Protein AF-A0A8I0FDC1-F1 (afdb_monomer_lite)

InterPro domains:
  IPR006089 Acyl-CoA dehydrogenase, conserved site [PS00072] (23-35)
  IPR006091 Acyl-CoA dehydrogenase/oxidase, middle domain [PF02770] (21-116)
  IPR009100 Acyl-CoA dehydrogenase/oxidase, N-terminal and middle domain superfamily [SSF56645] (1-141)
  IPR037069 Acyl-CoA dehydrogenase/oxidase, N-terminal domain superfamily [G3DSA:1.10.540.10] (1-19)
  IPR046373 Acyl-CoA oxidase/dehydrogenase, middle domain superfamily [G3DSA:2.40.110.10] (20-127)

Foldseek 3Di:
DDP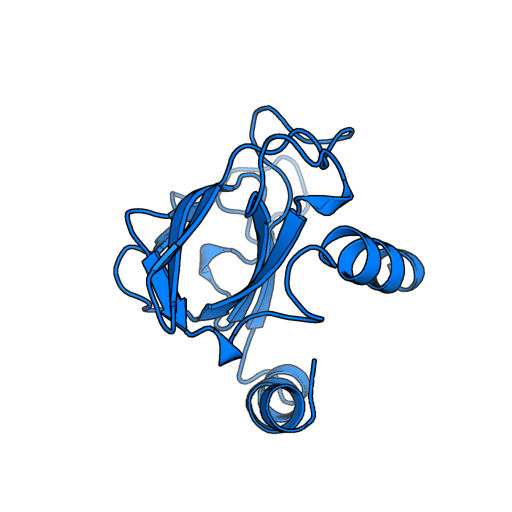VVCVVPVVCCVVVVFDEKEFQADPPCDPNSLQDAFAWEDDPQWTWTFDKTFFIWCQQPGQWYFHKHFHDNVVRLLRIWTFIDGPPQPQKDWDDFDDDPDPVVTTTTMIGGDRGIGGPVRTDPDGSCRNVVVVVVVVVD

Structure (mmCIF, N/CA/C/O backbone):
data_AF-A0A8I0FDC1-F1
#
_entry.id   AF-A0A8I0FDC1-F1
#
loop_
_atom_site.group_PDB
_atom_site.id
_atom_site.type_symbol
_atom_site.label_atom_id
_atom_site.label_alt_id
_atom_site.label_comp_id
_atom_site.label_asym_id
_atom_site.label_entity_id
_atom_site.label_seq_id
_atom_site.pdbx_PDB_ins_code
_atom_site.Cartn_x
_atom_site.Cartn_y
_atom_site.Cartn_z
_atom_site.occupancy
_atom_site.B_iso_or_equiv
_atom_site.auth_seq_id
_atom_site.auth_comp_id
_atom_site.auth_asym_id
_atom_site.auth_atom_id
_atom_site.pdbx_PDB_model_num
ATOM 1 N N . GLY A 1 1 ? 4.816 -4.431 11.391 1.00 88.88 1 GLY A N 1
ATOM 2 C CA . GLY A 1 1 ? 3.605 -5.243 11.617 1.00 88.88 1 GLY A CA 1
ATOM 3 C C . GLY A 1 1 ? 3.674 -5.961 12.945 1.00 88.88 1 GLY A C 1
ATOM 4 O O . GLY A 1 1 ? 4.713 -5.891 13.598 1.00 88.88 1 GLY A O 1
ATOM 5 N N . ASN A 1 2 ? 2.587 -6.624 13.336 1.00 96.00 2 ASN A N 1
ATOM 6 C CA . ASN A 1 2 ? 2.568 -7.558 14.470 1.00 96.00 2 ASN A CA 1
ATOM 7 C C . ASN A 1 2 ? 3.309 -8.869 14.118 1.00 96.00 2 ASN A C 1
ATOM 9 O O . ASN A 1 2 ? 3.749 -9.048 12.980 1.00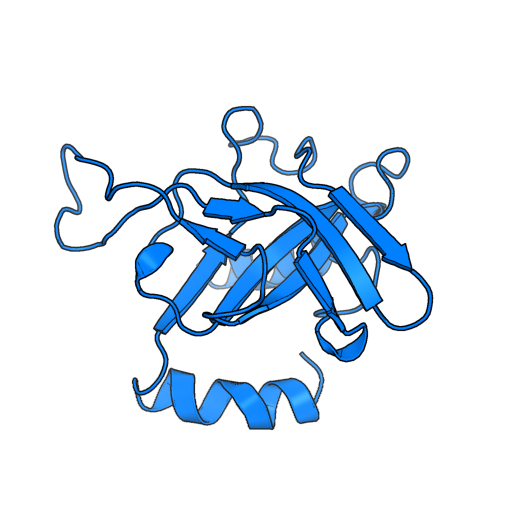 96.00 2 ASN A O 1
ATOM 13 N N . GLU A 1 3 ? 3.462 -9.780 15.080 1.00 97.69 3 GLU A N 1
ATOM 14 C CA . GLU A 1 3 ? 4.202 -11.033 14.864 1.00 97.69 3 GLU A CA 1
ATOM 15 C C . GLU A 1 3 ? 3.565 -11.939 13.801 1.00 97.69 3 GLU A C 1
ATOM 17 O O . GLU A 1 3 ? 4.292 -12.498 12.983 1.00 97.69 3 GLU A O 1
ATOM 22 N N . GLN A 1 4 ? 2.231 -12.024 13.725 1.00 97.81 4 GLN A N 1
ATOM 23 C CA . GLN A 1 4 ? 1.566 -12.837 12.698 1.00 97.81 4 GLN A CA 1
ATOM 24 C C . GLN A 1 4 ? 1.828 -12.292 11.288 1.00 97.81 4 GLN A C 1
ATOM 26 O O . GLN A 1 4 ? 2.199 -13.043 10.389 1.00 97.81 4 GLN A O 1
ATOM 31 N N . GLN A 1 5 ? 1.711 -10.974 11.096 1.00 98.19 5 GLN A N 1
ATOM 32 C CA . GLN A 1 5 ? 2.027 -10.306 9.831 1.00 98.19 5 GLN A CA 1
ATOM 33 C C . GLN A 1 5 ? 3.495 -10.542 9.448 1.00 98.19 5 GLN A C 1
ATOM 35 O O . GLN A 1 5 ? 3.793 -10.878 8.303 1.00 98.19 5 GLN A O 1
ATOM 40 N N . LYS A 1 6 ? 4.425 -10.404 10.403 1.00 98.00 6 LYS A N 1
ATOM 41 C CA . LYS A 1 6 ? 5.853 -10.650 10.156 1.00 98.00 6 LYS A CA 1
ATOM 42 C C . LYS A 1 6 ? 6.102 -12.087 9.698 1.00 98.00 6 LYS A C 1
ATOM 44 O O . LYS A 1 6 ? 6.756 -12.280 8.679 1.00 98.00 6 LYS A O 1
ATOM 49 N N . GLN A 1 7 ? 5.558 -13.071 10.413 1.00 98.25 7 GLN A N 1
ATOM 50 C CA . GLN A 1 7 ? 5.708 -14.490 10.080 1.00 98.25 7 GLN A CA 1
ATOM 51 C C . GLN A 1 7 ? 5.087 -14.838 8.722 1.00 98.25 7 GLN A C 1
ATOM 53 O O . GLN A 1 7 ? 5.655 -15.641 7.987 1.00 98.25 7 GLN A O 1
ATOM 58 N N . LYS A 1 8 ? 3.960 -14.207 8.367 1.00 98.19 8 LYS A N 1
ATOM 59 C CA . LYS A 1 8 ? 3.279 -14.423 7.085 1.00 98.19 8 LYS A CA 1
ATOM 60 C C . LYS A 1 8 ? 4.082 -13.892 5.892 1.00 98.19 8 LYS A C 1
ATOM 62 O O . LYS A 1 8 ? 4.202 -14.594 4.892 1.00 98.19 8 LYS A O 1
ATOM 67 N N . TYR A 1 9 ? 4.613 -12.669 5.979 1.00 98.25 9 TYR A N 1
ATOM 68 C CA . TYR A 1 9 ? 5.168 -11.974 4.807 1.00 98.25 9 TYR A CA 1
ATOM 69 C C . TYR A 1 9 ? 6.702 -11.966 4.742 1.00 98.25 9 TYR A C 1
ATOM 71 O O . TYR A 1 9 ? 7.260 -12.123 3.656 1.00 98.25 9 TYR A O 1
ATOM 79 N N . LEU A 1 10 ? 7.407 -11.789 5.868 1.00 98.06 10 LEU A N 1
ATOM 80 C CA . LEU A 1 10 ? 8.854 -11.534 5.839 1.00 98.06 10 LEU A CA 1
ATOM 81 C C . LEU A 1 10 ? 9.685 -12.691 5.272 1.00 98.06 10 LEU A C 1
ATOM 83 O O . LEU A 1 10 ? 10.547 -12.399 4.449 1.00 98.06 10 LEU A O 1
ATOM 87 N N . PRO A 1 11 ? 9.460 -13.975 5.622 1.00 98.56 11 PRO A N 1
ATOM 88 C CA . PRO A 1 11 ? 10.270 -15.063 5.069 1.00 98.56 11 PRO A CA 1
ATOM 89 C C . PRO A 1 11 ? 10.245 -15.099 3.535 1.00 98.56 11 PRO A C 1
ATOM 91 O O . PRO A 1 11 ? 11.286 -15.243 2.897 1.00 98.56 11 PRO A O 1
ATOM 94 N N . LYS A 1 12 ? 9.065 -14.882 2.943 1.00 98.50 12 LYS A N 1
ATOM 95 C CA . LYS A 1 12 ? 8.868 -14.883 1.489 1.00 98.50 12 LYS A CA 1
ATOM 96 C C . LYS A 1 12 ? 9.489 -13.665 0.817 1.00 98.50 12 LYS A C 1
ATOM 98 O O . LYS A 1 12 ? 10.174 -13.825 -0.189 1.00 98.50 12 LYS A O 1
ATOM 103 N N . LEU A 1 13 ? 9.325 -12.480 1.410 1.00 98.00 13 LEU A N 1
ATOM 104 C CA . LEU A 1 13 ? 9.970 -11.249 0.941 1.00 98.00 13 LEU A CA 1
ATOM 105 C C . LEU A 1 13 ? 11.505 -11.348 1.006 1.00 98.00 13 LEU A C 1
ATOM 107 O O . LEU A 1 13 ? 12.184 -10.918 0.083 1.00 98.00 13 LEU A O 1
ATOM 111 N N . ILE A 1 14 ? 12.056 -11.954 2.064 1.00 98.12 14 ILE A N 1
ATOM 112 C CA . ILE A 1 14 ? 13.506 -12.157 2.234 1.00 98.12 14 ILE A CA 1
ATOM 113 C C . ILE A 1 14 ? 14.048 -13.164 1.213 1.00 98.12 14 ILE A C 1
ATOM 115 O O . ILE A 1 14 ? 15.120 -12.955 0.654 1.00 98.12 14 ILE A O 1
ATOM 119 N N . SER A 1 15 ? 13.318 -14.254 0.966 1.00 98.31 15 SER A N 1
ATOM 120 C CA . SER A 1 15 ? 13.727 -15.279 -0.005 1.00 98.31 15 SER A CA 1
ATOM 121 C C . SER A 1 15 ? 13.633 -14.826 -1.469 1.00 98.31 15 SER A C 1
ATOM 123 O O . SER A 1 15 ? 14.207 -15.476 -2.339 1.00 98.31 15 SER A O 1
ATOM 125 N N . GLY A 1 16 ? 12.896 -13.744 -1.744 1.00 97.44 16 GLY A N 1
ATOM 126 C CA . GLY A 1 16 ? 12.560 -13.302 -3.097 1.00 97.44 16 GLY A CA 1
ATOM 127 C C . GLY A 1 16 ? 11.400 -14.066 -3.746 1.00 97.44 16 GLY A C 1
ATOM 128 O O . GLY A 1 16 ? 11.086 -13.790 -4.899 1.00 97.44 16 GLY A O 1
ATOM 129 N N . GLU A 1 17 ? 10.746 -14.996 -3.033 1.00 98.12 17 GLU A N 1
ATOM 130 C CA . GLU A 1 17 ? 9.492 -15.622 -3.487 1.00 98.12 17 GLU A CA 1
ATOM 131 C C . GLU A 1 17 ? 8.402 -14.566 -3.696 1.00 98.12 17 GLU A C 1
ATOM 133 O O . GLU A 1 17 ? 7.644 -14.662 -4.656 1.00 98.12 17 GLU A O 1
ATOM 138 N N . TYR A 1 18 ? 8.328 -13.572 -2.801 1.00 98.38 18 TYR A N 1
ATOM 139 C CA . TYR A 1 18 ? 7.398 -12.449 -2.914 1.00 98.38 18 TYR A CA 1
ATOM 140 C C . TYR A 1 18 ? 8.119 -11.165 -3.300 1.00 98.38 18 TYR A C 1
ATOM 142 O O . TYR A 1 18 ? 9.164 -10.829 -2.738 1.00 98.38 18 TYR A O 1
ATOM 150 N N . VAL A 1 19 ? 7.482 -10.391 -4.173 1.00 98.06 19 VAL A N 1
ATOM 151 C CA . VAL A 1 19 ? 7.851 -9.005 -4.457 1.00 98.06 19 VAL A CA 1
ATOM 152 C C . VAL A 1 19 ? 6.960 -8.063 -3.647 1.00 98.06 19 VAL A C 1
ATOM 154 O O . VAL A 1 19 ? 5.738 -8.208 -3.608 1.00 98.06 19 VAL A O 1
ATOM 157 N N . GLY A 1 20 ? 7.579 -7.081 -2.990 1.00 97.69 20 GLY A N 1
ATOM 158 C CA . GLY A 1 20 ? 6.883 -6.023 -2.261 1.00 97.69 20 GLY A CA 1
ATOM 159 C C . GLY A 1 20 ? 6.713 -4.744 -3.085 1.00 97.69 20 GLY A C 1
ATOM 160 O O . GLY A 1 20 ? 7.527 -4.445 -3.965 1.00 97.69 20 GLY A O 1
ATOM 161 N N . ALA A 1 21 ? 5.693 -3.951 -2.753 1.00 97.81 21 ALA A N 1
ATOM 162 C CA . ALA A 1 21 ? 5.556 -2.573 -3.228 1.00 97.81 21 ALA A CA 1
ATOM 163 C C . ALA A 1 21 ? 5.018 -1.624 -2.146 1.00 97.81 21 ALA A C 1
ATOM 165 O O . ALA A 1 21 ? 4.360 -2.031 -1.185 1.00 97.81 21 ALA A O 1
ATOM 166 N N . LEU A 1 22 ? 5.277 -0.331 -2.340 1.00 97.12 22 LEU A N 1
ATOM 167 C CA . LEU A 1 22 ? 4.800 0.761 -1.495 1.00 97.12 22 LEU A CA 1
ATOM 168 C C . LEU A 1 22 ? 3.853 1.650 -2.304 1.00 97.12 22 LEU A C 1
ATOM 170 O O . LEU A 1 22 ? 4.239 2.193 -3.336 1.00 97.12 22 LEU A O 1
ATOM 174 N N . ALA A 1 23 ? 2.618 1.818 -1.836 1.00 97.44 23 ALA A N 1
ATOM 175 C CA . ALA A 1 23 ? 1.569 2.521 -2.562 1.00 97.44 23 ALA A CA 1
ATOM 176 C C . ALA A 1 23 ? 0.998 3.695 -1.760 1.00 97.44 23 ALA A C 1
ATOM 178 O O . ALA A 1 23 ? 0.081 3.559 -0.943 1.00 97.44 23 ALA A O 1
ATOM 179 N N . MET A 1 24 ? 1.545 4.878 -2.028 1.00 94.19 24 MET A N 1
ATOM 180 C CA . MET A 1 24 ? 1.233 6.101 -1.290 1.00 94.19 24 MET A CA 1
ATOM 181 C C . MET A 1 24 ? 0.681 7.196 -2.199 1.00 94.19 24 MET A C 1
ATOM 183 O O . MET A 1 24 ? -0.416 7.698 -1.942 1.00 94.19 24 MET A O 1
ATOM 187 N N . SER A 1 25 ? 1.417 7.515 -3.264 1.00 95.75 25 SER A N 1
ATOM 188 C CA . SER A 1 25 ? 1.140 8.642 -4.148 1.00 95.75 25 SER A CA 1
ATOM 189 C C . SER A 1 25 ? -0.121 8.455 -4.988 1.00 95.75 25 SER A C 1
ATOM 191 O O . SER A 1 25 ? -0.488 7.352 -5.400 1.00 95.75 25 SER A O 1
ATOM 193 N N . GLU A 1 26 ? -0.773 9.574 -5.270 1.00 97.31 26 GLU A N 1
ATOM 194 C CA . GLU A 1 26 ? -1.957 9.686 -6.118 1.00 97.31 26 GLU A CA 1
ATOM 195 C C . GLU A 1 26 ? -1.746 10.809 -7.138 1.00 97.31 26 GLU A C 1
ATOM 197 O O . GLU A 1 26 ? -0.883 11.664 -6.924 1.00 97.31 26 GLU A O 1
ATOM 202 N N . PRO A 1 27 ? -2.533 10.877 -8.228 1.00 93.31 27 PRO A N 1
ATOM 203 C CA . PRO A 1 27 ? -2.404 11.962 -9.203 1.00 93.31 27 PRO A CA 1
ATOM 204 C C . PRO A 1 27 ? -2.486 13.365 -8.577 1.00 93.31 27 PRO A C 1
ATOM 206 O O . PRO A 1 27 ? -1.833 14.290 -9.047 1.00 93.31 27 PRO A O 1
ATOM 209 N N . ASN A 1 28 ? -3.258 13.512 -7.496 1.00 90.31 28 ASN A N 1
ATOM 210 C CA . ASN A 1 28 ? -3.443 14.758 -6.752 1.00 90.31 28 ASN A CA 1
ATOM 211 C C . ASN A 1 28 ? -2.627 14.847 -5.446 1.00 90.31 28 ASN A C 1
ATOM 213 O O . ASN A 1 28 ? -2.790 15.826 -4.724 1.00 90.31 28 ASN A O 1
ATOM 217 N N . ALA A 1 29 ? -1.817 13.838 -5.105 1.00 92.25 29 ALA A N 1
ATOM 218 C CA . ALA A 1 29 ? -1.082 13.779 -3.838 1.00 92.25 29 ALA A CA 1
ATOM 219 C C . ALA A 1 29 ? 0.306 13.148 -4.047 1.00 92.25 29 ALA A C 1
ATOM 221 O O . ALA A 1 29 ? 0.451 11.926 -4.068 1.00 92.25 29 ALA A O 1
ATOM 222 N N . GLY A 1 30 ? 1.312 14.011 -4.234 1.00 88.94 30 GLY A N 1
ATOM 223 C CA . GLY A 1 30 ? 2.726 13.649 -4.400 1.00 88.94 30 GLY A CA 1
ATOM 224 C C . GLY A 1 30 ? 3.578 14.157 -3.239 1.00 88.94 30 GLY A C 1
ATOM 225 O O . GLY A 1 30 ? 3.884 13.402 -2.332 1.00 88.94 30 GLY A O 1
ATOM 226 N N . SER A 1 31 ? 3.939 15.445 -3.230 1.00 88.69 31 SER A N 1
ATOM 227 C CA . SER A 1 31 ? 4.678 16.049 -2.104 1.00 88.69 31 SER A CA 1
ATOM 228 C C . SER A 1 31 ? 3.825 16.177 -0.837 1.00 88.69 31 SER A C 1
ATOM 230 O O . SER A 1 31 ? 4.328 16.009 0.268 1.00 88.69 31 SER A O 1
ATOM 232 N N . ASP A 1 32 ? 2.525 16.438 -0.997 1.00 90.50 32 ASP A N 1
ATOM 233 C CA . ASP A 1 32 ? 1.544 16.399 0.088 1.00 90.50 32 ASP A CA 1
ATOM 234 C C . ASP A 1 32 ? 0.775 15.075 0.048 1.00 90.50 32 ASP A C 1
ATOM 236 O O . ASP A 1 32 ? -0.370 14.994 -0.392 1.00 90.50 32 ASP A O 1
ATOM 240 N N . VAL A 1 33 ? 1.423 14.000 0.490 1.00 87.19 33 VAL A N 1
ATOM 241 C CA . VAL A 1 33 ? 0.797 12.669 0.542 1.00 87.19 33 VAL A CA 1
ATOM 242 C C . VAL A 1 33 ? -0.380 12.612 1.515 1.00 87.19 33 VAL A C 1
ATOM 244 O O . VAL A 1 33 ? -1.268 11.777 1.371 1.00 87.19 33 VAL A O 1
ATOM 247 N N . VAL A 1 34 ? -0.448 13.517 2.494 1.00 90.31 34 VAL A N 1
ATOM 248 C CA . VAL A 1 34 ? -1.512 13.518 3.504 1.00 90.31 34 VAL A CA 1
ATOM 249 C C . VAL A 1 34 ? -2.861 13.929 2.906 1.00 90.31 34 VAL A C 1
ATOM 251 O O . VAL A 1 34 ? -3.892 13.529 3.452 1.00 90.31 34 VAL A O 1
ATOM 254 N N . SER A 1 35 ? -2.903 14.651 1.783 1.00 92.38 35 SER A N 1
ATOM 255 C CA . SER A 1 35 ? -4.156 15.022 1.102 1.00 92.38 35 SER A CA 1
ATOM 256 C C . SER A 1 35 ? -4.726 13.950 0.162 1.00 92.38 35 SER A C 1
ATOM 258 O O . SER A 1 35 ? -5.739 14.198 -0.506 1.00 92.38 35 SER A O 1
ATOM 260 N N . MET A 1 36 ? -4.139 12.745 0.163 1.00 95.69 36 MET A N 1
ATOM 261 C CA . MET A 1 36 ? -4.636 11.572 -0.562 1.00 95.69 36 MET A CA 1
ATOM 262 C C . MET A 1 36 ? -6.133 11.293 -0.318 1.00 95.69 36 MET A C 1
ATOM 264 O O . MET A 1 36 ? -6.687 11.609 0.743 1.00 95.69 36 MET A O 1
ATOM 268 N N . LYS A 1 37 ? -6.785 10.690 -1.313 1.00 96.62 37 LYS A N 1
ATOM 269 C CA . LYS A 1 37 ? -8.234 10.490 -1.414 1.00 96.62 37 LYS A CA 1
ATOM 270 C C . LYS A 1 37 ? -8.663 9.029 -1.431 1.00 96.62 37 LYS A C 1
ATOM 272 O O . LYS A 1 37 ? -9.851 8.800 -1.203 1.00 96.62 37 LYS A O 1
ATOM 277 N N . LEU A 1 38 ? -7.765 8.061 -1.666 1.00 98.19 38 LEU A N 1
ATOM 278 C CA . LEU A 1 38 ? -8.098 6.640 -1.513 1.00 98.19 38 LEU A CA 1
ATOM 279 C C . LEU A 1 38 ? -8.738 6.437 -0.136 1.00 98.19 38 LEU A C 1
ATOM 281 O O . LEU A 1 38 ? -8.107 6.717 0.883 1.00 98.19 38 LEU A O 1
ATOM 285 N N . ARG A 1 39 ? -9.993 5.986 -0.106 1.00 98.06 39 ARG A N 1
ATOM 286 C CA . ARG A 1 39 ? -10.772 5.831 1.130 1.00 98.06 39 ARG A CA 1
ATOM 287 C C . ARG A 1 39 ? -10.797 4.378 1.569 1.00 98.06 39 ARG A C 1
ATOM 289 O O . ARG A 1 39 ? -10.794 3.489 0.723 1.00 98.06 39 ARG A O 1
ATOM 296 N N . ALA A 1 40 ? -10.864 4.167 2.875 1.00 98.62 40 ALA A N 1
ATOM 297 C CA . ALA A 1 40 ? -11.053 2.876 3.516 1.00 98.62 40 ALA A CA 1
ATOM 298 C C . ALA A 1 40 ? -12.183 3.005 4.543 1.00 98.62 40 ALA A C 1
ATOM 300 O O . ALA A 1 40 ? -12.007 3.610 5.598 1.00 98.62 40 ALA A O 1
ATOM 301 N N . GLU A 1 41 ? -13.352 2.458 4.229 1.00 98.44 41 GLU A N 1
ATOM 302 C CA . GLU A 1 41 ? -14.526 2.516 5.106 1.00 98.44 41 GLU A CA 1
ATOM 303 C C . GLU A 1 41 ? -14.597 1.248 5.958 1.00 98.44 41 GLU A C 1
ATOM 305 O O . GLU A 1 41 ? -14.607 0.146 5.414 1.00 98.44 41 GLU A O 1
ATOM 310 N N . GLN A 1 42 ? -14.648 1.381 7.285 1.00 97.94 42 GLN A N 1
ATOM 311 C CA . GLN A 1 42 ? -14.778 0.222 8.170 1.00 97.94 42 GLN A CA 1
ATOM 312 C C . GLN A 1 42 ? -16.189 -0.376 8.074 1.00 97.94 42 GLN A C 1
ATOM 314 O O . GLN A 1 42 ? -17.183 0.327 8.265 1.00 97.94 42 GLN A O 1
ATOM 319 N N . LYS A 1 43 ? -16.277 -1.685 7.827 1.00 97.81 43 LYS A N 1
ATOM 320 C CA . LYS A 1 43 ? -17.521 -2.459 7.791 1.00 97.81 43 LYS A CA 1
ATOM 321 C C . LYS A 1 43 ? -17.370 -3.707 8.657 1.00 97.81 43 LYS A C 1
ATOM 323 O O . LYS A 1 43 ? -16.974 -4.765 8.189 1.00 97.81 43 LYS A O 1
ATOM 328 N N . GLY A 1 44 ? -17.679 -3.576 9.945 1.00 96.31 44 GLY A N 1
ATOM 329 C CA . GLY A 1 44 ? -17.532 -4.678 10.896 1.00 96.31 44 GLY A CA 1
ATOM 330 C C . GLY A 1 44 ? -16.066 -5.076 11.087 1.00 96.31 44 GLY A C 1
ATOM 331 O O . GLY A 1 44 ? -15.290 -4.319 11.675 1.00 96.31 44 GLY A O 1
ATOM 332 N N . ASP A 1 45 ? -15.709 -6.263 10.602 1.00 96.75 45 ASP A N 1
ATOM 333 C CA . ASP A 1 45 ? -14.400 -6.911 10.749 1.00 96.75 45 ASP A CA 1
ATOM 334 C C . ASP A 1 45 ? -13.421 -6.644 9.590 1.00 96.75 45 ASP A C 1
ATOM 336 O O . ASP A 1 45 ? -12.281 -7.115 9.618 1.00 96.75 45 ASP A O 1
ATOM 340 N N . HIS A 1 46 ? -13.827 -5.863 8.590 1.00 98.44 46 HIS A N 1
ATOM 341 C CA . HIS A 1 46 ? -12.998 -5.500 7.444 1.00 98.44 46 HIS A CA 1
ATOM 342 C C . HIS A 1 46 ? -13.147 -4.017 7.079 1.00 98.44 46 HIS A C 1
ATOM 344 O O . HIS A 1 46 ? -13.967 -3.275 7.627 1.00 98.44 46 HIS A O 1
ATOM 350 N N . PHE A 1 47 ? -12.319 -3.576 6.139 1.00 98.75 47 PHE A N 1
ATOM 351 C CA . PHE A 1 47 ? -12.379 -2.270 5.500 1.00 98.75 47 PHE A CA 1
ATOM 352 C C . PHE A 1 47 ? -12.694 -2.441 4.022 1.00 98.75 47 PHE A C 1
ATOM 354 O O . PHE A 1 47 ? -12.214 -3.379 3.395 1.00 98.75 47 PHE A O 1
ATOM 361 N N . VAL A 1 48 ? -13.459 -1.517 3.452 1.00 98.75 48 VAL A N 1
ATOM 362 C CA . VAL A 1 48 ? -13.712 -1.466 2.012 1.00 98.75 48 VAL A CA 1
ATOM 363 C C . VAL A 1 48 ? -12.934 -0.304 1.414 1.00 98.75 48 VAL A C 1
ATOM 365 O O . VAL A 1 48 ? -13.219 0.861 1.711 1.00 98.75 48 VAL A O 1
ATOM 368 N N . LEU A 1 49 ? -11.944 -0.623 0.582 1.00 98.81 49 LEU A N 1
ATOM 369 C CA . LEU A 1 49 ? -11.079 0.355 -0.067 1.00 98.81 49 LEU A CA 1
ATOM 370 C C . LEU A 1 49 ? -11.605 0.725 -1.455 1.00 98.81 49 LEU A C 1
ATOM 372 O O . LEU A 1 49 ? -11.967 -0.144 -2.247 1.00 98.81 49 LEU A O 1
ATOM 376 N N . ASN A 1 50 ? -11.618 2.026 -1.751 1.00 98.75 50 ASN A N 1
ATOM 377 C CA . ASN A 1 50 ? -12.088 2.565 -3.027 1.00 98.75 50 ASN A CA 1
ATOM 378 C C . ASN A 1 50 ? -11.258 3.766 -3.490 1.00 98.75 50 ASN A C 1
ATOM 380 O O . ASN A 1 50 ? -11.112 4.743 -2.748 1.00 98.75 50 ASN A O 1
ATOM 384 N N . GLY A 1 51 ? -10.774 3.722 -4.733 1.00 98.25 51 GLY A N 1
ATOM 385 C CA . GLY A 1 51 ? -9.997 4.791 -5.367 1.00 98.25 51 GLY A CA 1
ATOM 386 C C . GLY A 1 51 ? -8.813 4.255 -6.171 1.00 98.25 51 GLY A C 1
ATOM 387 O O . GLY A 1 51 ? -8.871 3.167 -6.738 1.00 98.25 51 GLY A O 1
ATOM 388 N N . SER A 1 52 ? -7.727 5.022 -6.238 1.00 98.19 52 SER A N 1
ATOM 389 C CA . SER A 1 52 ? -6.558 4.666 -7.046 1.00 98.19 52 SER A CA 1
ATOM 390 C C . SER A 1 52 ? -5.259 5.179 -6.446 1.00 98.19 52 SER A C 1
ATOM 392 O O . SER A 1 52 ? -5.259 6.204 -5.767 1.00 98.19 52 SER A O 1
ATOM 394 N N . LYS A 1 53 ? -4.150 4.519 -6.778 1.00 98.44 53 LYS A N 1
ATOM 395 C CA . LYS A 1 53 ? -2.783 5.003 -6.553 1.00 98.44 53 LYS A CA 1
ATOM 396 C C . LYS A 1 53 ? -2.059 5.162 -7.885 1.00 98.44 53 LYS A C 1
ATOM 398 O O . LYS A 1 53 ? -2.452 4.571 -8.890 1.00 98.44 53 LYS A O 1
ATOM 403 N N . MET A 1 54 ? -1.006 5.968 -7.898 1.00 97.69 54 MET A N 1
ATOM 404 C CA . MET A 1 54 ? -0.261 6.298 -9.109 1.00 97.69 54 MET A CA 1
ATOM 405 C C . MET A 1 54 ? 1.244 6.274 -8.841 1.00 97.69 54 MET A C 1
ATOM 407 O O . MET A 1 54 ? 1.680 6.635 -7.752 1.00 97.69 54 MET A O 1
ATOM 411 N N . TRP A 1 55 ? 2.019 5.895 -9.862 1.00 97.06 55 TRP A N 1
ATOM 412 C CA . TRP A 1 55 ? 3.486 5.811 -9.826 1.00 97.06 55 TRP A CA 1
ATOM 413 C C . TRP A 1 55 ? 4.028 4.697 -8.921 1.00 97.06 55 TRP A C 1
ATOM 415 O O . TRP A 1 55 ? 5.065 4.862 -8.285 1.00 97.06 55 TRP A O 1
ATOM 425 N N . ILE A 1 56 ? 3.343 3.551 -8.856 1.00 98.19 56 ILE A N 1
ATOM 426 C CA . ILE A 1 56 ? 3.727 2.484 -7.930 1.00 98.19 56 ILE A CA 1
ATOM 427 C C . ILE A 1 56 ? 4.765 1.568 -8.566 1.00 98.19 56 ILE A C 1
ATOM 429 O O . ILE A 1 56 ? 4.457 0.780 -9.467 1.00 98.19 56 ILE A O 1
ATOM 433 N N . THR A 1 57 ? 5.998 1.678 -8.078 1.00 98.06 57 THR A N 1
ATOM 434 C CA . THR A 1 57 ? 7.087 0.747 -8.384 1.00 98.06 57 THR A CA 1
ATOM 435 C C . T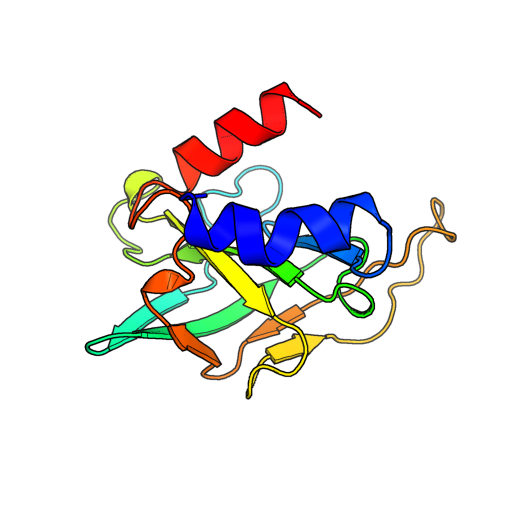HR A 1 57 ? 6.700 -0.672 -7.974 1.00 98.06 57 THR A C 1
ATOM 437 O O . THR A 1 57 ? 6.170 -0.877 -6.885 1.00 98.06 57 THR A O 1
ATOM 440 N N . ASN A 1 58 ? 6.936 -1.636 -8.865 1.00 97.50 58 ASN A N 1
ATOM 441 C CA . ASN A 1 58 ? 6.521 -3.039 -8.766 1.00 97.50 58 ASN A CA 1
ATOM 442 C C . ASN A 1 58 ? 5.001 -3.255 -8.665 1.00 97.50 58 ASN A C 1
ATOM 444 O O . ASN A 1 58 ? 4.573 -4.368 -8.394 1.00 97.50 58 ASN A O 1
ATOM 448 N N . GLY A 1 59 ? 4.158 -2.239 -8.883 1.00 95.88 59 GLY A N 1
ATOM 449 C CA . GLY A 1 59 ? 2.726 -2.322 -8.565 1.00 95.88 59 GLY A CA 1
ATOM 450 C C . GLY A 1 59 ? 1.962 -3.486 -9.218 1.00 95.88 59 GLY A C 1
ATOM 451 O O . GLY A 1 59 ? 1.074 -4.046 -8.584 1.00 95.88 59 GLY A O 1
ATOM 452 N N . GLY A 1 60 ? 2.303 -3.863 -10.454 1.00 94.25 60 GLY A N 1
ATOM 453 C CA . GLY A 1 60 ? 1.708 -5.011 -11.153 1.00 94.25 60 GLY A CA 1
ATOM 454 C C . GLY A 1 60 ? 2.400 -6.350 -10.876 1.00 94.25 60 GLY A C 1
ATOM 455 O O . GLY A 1 60 ? 1.824 -7.409 -11.118 1.00 94.25 60 GLY A O 1
ATOM 456 N N . ASP A 1 61 ? 3.618 -6.310 -10.337 1.00 96.56 61 ASP A N 1
ATOM 457 C CA . ASP A 1 61 ? 4.433 -7.496 -10.069 1.00 96.56 61 ASP A CA 1
ATOM 458 C C . ASP A 1 61 ? 4.311 -7.958 -8.611 1.00 96.56 61 ASP A C 1
ATOM 460 O O . ASP A 1 61 ? 4.423 -9.150 -8.343 1.00 96.56 61 ASP A O 1
ATOM 464 N N . ALA A 1 62 ? 4.042 -7.029 -7.690 1.00 97.94 62 ALA A N 1
ATOM 465 C CA . ALA A 1 62 ? 4.040 -7.251 -6.253 1.00 97.94 62 ALA A CA 1
ATOM 466 C C . ALA A 1 62 ? 2.976 -8.256 -5.795 1.00 97.94 62 ALA A C 1
ATOM 468 O O . ALA A 1 62 ? 1.810 -8.194 -6.191 1.00 97.94 62 ALA A O 1
ATOM 469 N N . ASP A 1 63 ? 3.385 -9.136 -4.887 1.00 98.56 63 ASP A N 1
ATOM 470 C CA . ASP A 1 63 ? 2.526 -10.111 -4.217 1.00 98.56 63 ASP A CA 1
ATOM 471 C C . ASP A 1 63 ? 1.865 -9.510 -2.974 1.00 98.56 63 ASP A C 1
ATOM 473 O O . ASP A 1 63 ? 0.739 -9.869 -2.624 1.00 98.56 63 ASP A O 1
ATOM 477 N N . VAL A 1 64 ? 2.546 -8.559 -2.325 1.00 98.44 64 VAL A N 1
ATOM 478 C CA . VAL A 1 64 ? 2.031 -7.810 -1.175 1.00 98.44 64 VAL A CA 1
ATOM 479 C C . VAL A 1 64 ? 2.454 -6.342 -1.237 1.00 98.44 64 VAL A C 1
ATOM 481 O O . VAL A 1 64 ? 3.598 -6.009 -1.547 1.00 98.44 64 VAL A O 1
ATOM 484 N N . LEU A 1 65 ? 1.522 -5.446 -0.923 1.00 98.50 65 LEU A N 1
ATOM 485 C CA . LEU A 1 65 ? 1.713 -4.003 -0.978 1.00 98.50 65 LEU A CA 1
ATOM 486 C C . LEU A 1 65 ? 1.373 -3.355 0.362 1.00 98.50 65 LEU A C 1
ATOM 488 O O . LEU A 1 65 ? 0.356 -3.681 0.974 1.00 98.50 65 LEU A O 1
ATOM 492 N N . VAL A 1 66 ? 2.177 -2.376 0.776 1.00 98.31 66 VAL A N 1
ATOM 493 C CA . VAL A 1 66 ? 1.780 -1.426 1.823 1.00 98.31 66 VAL A CA 1
ATOM 494 C C . VAL A 1 66 ? 1.015 -0.285 1.159 1.00 98.31 66 VAL A C 1
ATOM 496 O O . VAL A 1 66 ? 1.597 0.515 0.430 1.00 98.31 66 VAL A O 1
ATOM 499 N N . VAL A 1 67 ? -0.292 -0.206 1.403 1.00 98.50 67 VAL A N 1
ATOM 500 C CA . VAL A 1 67 ? -1.190 0.798 0.817 1.00 98.50 67 VAL A CA 1
ATOM 501 C C . VAL A 1 67 ? -1.663 1.769 1.892 1.00 98.50 67 VAL A C 1
ATOM 503 O O . VAL A 1 67 ? -2.172 1.356 2.932 1.00 98.50 67 VAL A O 1
ATOM 506 N N . TYR A 1 68 ? -1.547 3.070 1.629 1.00 98.25 68 TYR A N 1
ATOM 507 C CA . TYR A 1 68 ? -2.068 4.111 2.520 1.00 98.25 68 TYR A CA 1
ATOM 508 C C . TYR A 1 68 ? -3.426 4.611 2.042 1.00 98.25 68 TYR A C 1
ATOM 510 O O . TYR A 1 68 ? -3.572 4.999 0.882 1.00 98.25 68 TYR A O 1
ATOM 518 N N . ALA A 1 69 ? -4.403 4.653 2.944 1.00 98.31 69 ALA A N 1
ATOM 519 C CA . ALA A 1 69 ? -5.748 5.147 2.661 1.00 98.31 69 ALA A CA 1
ATOM 520 C C . ALA A 1 69 ? -6.299 5.987 3.823 1.00 98.31 69 ALA A C 1
ATOM 522 O O . ALA A 1 69 ? -5.839 5.896 4.967 1.00 98.31 69 ALA A O 1
ATOM 523 N N . LYS A 1 70 ? -7.309 6.808 3.531 1.00 98.12 70 LYS A N 1
ATOM 524 C CA . LYS A 1 70 ? -8.073 7.584 4.508 1.00 98.12 70 LYS A CA 1
ATOM 525 C C . LYS A 1 70 ? -9.153 6.728 5.152 1.00 98.12 70 LYS A C 1
ATOM 527 O O . LYS A 1 70 ? -10.122 6.365 4.492 1.00 98.12 70 LYS A O 1
ATOM 532 N N . THR A 1 71 ? -9.006 6.473 6.446 1.00 98.06 71 THR A N 1
ATOM 533 C CA . THR A 1 71 ? -10.072 5.922 7.298 1.00 98.06 71 THR A CA 1
ATOM 534 C C . THR A 1 71 ? -10.905 7.021 7.953 1.00 98.06 71 THR A C 1
ATOM 536 O O . THR A 1 71 ? -12.063 6.794 8.277 1.00 98.06 71 THR A O 1
ATOM 539 N N . ASP A 1 72 ? -10.338 8.221 8.111 1.00 96.94 72 ASP A N 1
ATOM 540 C CA . ASP A 1 72 ? -11.060 9.425 8.530 1.00 96.94 72 ASP A CA 1
ATOM 541 C C . ASP A 1 72 ? -10.594 10.628 7.683 1.00 96.94 72 ASP A C 1
ATOM 543 O O . ASP A 1 72 ? -9.513 11.176 7.904 1.00 96.94 72 ASP A O 1
ATOM 547 N N . PRO A 1 73 ? -11.375 11.062 6.681 1.00 92.19 73 PRO A N 1
ATOM 548 C CA . PRO A 1 73 ? -11.003 12.200 5.842 1.00 92.19 73 PRO A CA 1
ATOM 549 C C . PRO A 1 73 ? -10.886 13.536 6.593 1.00 92.19 73 PRO A C 1
ATOM 551 O O . PRO A 1 73 ? -10.184 14.427 6.115 1.00 92.19 73 PRO A O 1
ATOM 554 N N . GLN A 1 74 ? -11.549 13.689 7.745 1.00 94.00 74 GLN A N 1
ATOM 555 C CA . GLN A 1 74 ? -11.591 14.936 8.518 1.00 94.00 74 GLN A CA 1
ATOM 556 C C . GLN A 1 74 ? -10.447 15.036 9.536 1.00 94.00 74 GLN A C 1
ATOM 558 O O . GLN A 1 74 ? -10.043 16.135 9.909 1.00 94.00 74 GLN A O 1
ATOM 563 N N . ALA A 1 75 ? -9.852 13.911 9.938 1.00 94.25 75 ALA A N 1
ATOM 564 C CA . ALA A 1 75 ? -8.754 13.880 10.910 1.00 94.25 75 ALA A CA 1
ATOM 565 C C . ALA A 1 75 ? -7.364 14.239 10.335 1.00 94.25 75 ALA A C 1
ATOM 567 O O . ALA A 1 75 ? -6.339 14.040 11.002 1.00 94.25 75 ALA A O 1
ATOM 568 N N . GLY A 1 76 ? -7.287 14.747 9.099 1.00 92.50 76 GLY A N 1
ATOM 569 C CA . GLY A 1 76 ? -6.029 15.145 8.461 1.00 92.50 76 GLY A CA 1
ATOM 570 C C . GLY A 1 76 ? -4.993 14.013 8.472 1.00 92.50 76 GLY A C 1
ATOM 571 O O . GLY A 1 76 ? -5.263 12.905 8.003 1.00 92.50 76 GLY A O 1
ATOM 572 N N . ALA A 1 77 ? -3.810 14.275 9.031 1.00 91.38 77 ALA A N 1
ATOM 573 C CA . ALA A 1 77 ? -2.722 13.301 9.180 1.00 91.38 77 ALA A CA 1
ATOM 574 C C . ALA A 1 77 ? -3.080 12.081 10.051 1.00 91.38 77 ALA A C 1
ATOM 576 O O . ALA A 1 77 ? -2.588 10.982 9.799 1.00 91.38 77 ALA A O 1
ATOM 577 N N . LYS A 1 78 ? -3.944 12.251 11.059 1.00 94.44 78 LYS A N 1
ATOM 578 C CA . LYS A 1 78 ? -4.377 11.168 11.964 1.00 94.44 78 LYS A CA 1
ATOM 579 C C . LYS A 1 78 ? -5.460 10.281 11.350 1.00 94.44 78 LYS A C 1
ATOM 581 O O . LYS A 1 78 ? -5.781 9.233 11.892 1.00 94.44 78 LYS A O 1
ATOM 586 N N . GLY A 1 79 ? -6.013 10.697 10.216 1.00 96.31 79 GLY A N 1
ATOM 587 C CA . GLY A 1 79 ? -7.027 9.956 9.479 1.00 96.31 79 GLY A CA 1
ATOM 588 C C . GLY A 1 79 ? -6.482 8.972 8.451 1.00 96.31 79 GLY A C 1
ATOM 589 O O . GLY A 1 79 ? -7.251 8.420 7.667 1.00 96.31 79 GLY A O 1
ATOM 590 N N . MET A 1 80 ? -5.160 8.793 8.404 1.00 97.56 80 MET A N 1
ATOM 591 C CA . MET A 1 80 ? -4.485 7.905 7.465 1.00 97.56 80 MET A CA 1
ATOM 592 C C . MET A 1 80 ? -4.139 6.576 8.132 1.00 97.56 80 MET A C 1
ATOM 594 O O . MET A 1 80 ? -3.595 6.554 9.235 1.00 97.56 80 MET A O 1
ATOM 598 N N . THR A 1 81 ? -4.390 5.477 7.432 1.00 98.44 81 THR A N 1
ATOM 599 C CA . THR A 1 81 ? -4.095 4.114 7.885 1.00 98.44 81 THR A CA 1
ATOM 600 C C . THR A 1 81 ? -3.304 3.382 6.806 1.00 98.44 81 THR A C 1
ATOM 602 O O . THR A 1 81 ? -3.540 3.593 5.616 1.00 98.44 81 THR A O 1
ATOM 605 N N . ALA A 1 82 ? -2.344 2.558 7.227 1.00 98.44 82 ALA A N 1
ATOM 606 C CA . ALA A 1 82 ? -1.598 1.672 6.342 1.00 98.44 82 ALA A CA 1
ATOM 607 C C . ALA A 1 82 ? -2.240 0.278 6.340 1.00 98.44 82 ALA A C 1
ATOM 609 O O . ALA A 1 82 ? -2.608 -0.243 7.394 1.00 98.44 82 ALA A O 1
ATOM 610 N N . PHE A 1 83 ? -2.343 -0.328 5.164 1.00 98.75 83 PHE A N 1
ATOM 611 C CA . PHE A 1 83 ? -2.943 -1.638 4.938 1.00 98.75 83 PHE A CA 1
ATOM 612 C C . PHE A 1 83 ? -1.975 -2.536 4.176 1.00 98.75 83 PHE A C 1
ATOM 614 O O . PHE A 1 83 ? -1.226 -2.063 3.324 1.00 98.75 83 PHE A O 1
ATOM 621 N N . LEU A 1 84 ? -2.016 -3.832 4.466 1.00 98.69 84 LEU A N 1
ATOM 622 C CA . LEU A 1 84 ? -1.369 -4.871 3.674 1.00 98.69 84 LEU A CA 1
ATOM 623 C C . LEU A 1 84 ? -2.380 -5.388 2.646 1.00 98.69 84 LEU A C 1
ATOM 625 O O . LEU A 1 84 ? -3.398 -5.972 3.019 1.00 98.69 84 LEU A O 1
ATOM 629 N N . ILE A 1 85 ? -2.117 -5.149 1.364 1.00 98.62 85 ILE A N 1
ATOM 630 C CA . ILE A 1 85 ? -2.963 -5.596 0.250 1.00 98.62 85 ILE A CA 1
ATOM 631 C C . ILE A 1 85 ? -2.235 -6.699 -0.500 1.00 98.62 85 ILE A C 1
ATOM 633 O O . ILE A 1 85 ? -1.062 -6.546 -0.828 1.00 98.62 85 ILE A O 1
ATOM 637 N N . GLU A 1 86 ? -2.921 -7.807 -0.754 1.00 98.38 86 GLU A N 1
ATOM 638 C CA . GLU A 1 86 ? -2.353 -8.970 -1.433 1.00 98.38 86 GLU A CA 1
ATOM 639 C C . GLU A 1 86 ? -2.818 -9.030 -2.888 1.00 98.38 86 GLU A C 1
ATOM 641 O O . GLU A 1 86 ? -3.945 -8.654 -3.237 1.00 98.38 86 GLU A O 1
ATOM 646 N N . LYS A 1 87 ? -1.946 -9.548 -3.750 1.00 97.06 87 LYS A N 1
ATOM 647 C CA . LYS A 1 87 ? -2.284 -9.847 -5.139 1.00 97.06 87 LYS A CA 1
ATOM 648 C C . LYS A 1 87 ? -3.456 -10.827 -5.204 1.00 97.06 87 LYS A C 1
ATOM 650 O O . LYS A 1 87 ? -3.508 -11.811 -4.473 1.00 97.06 87 LYS A O 1
ATOM 655 N N . GLY A 1 88 ? -4.399 -10.559 -6.105 1.00 97.00 88 GLY A N 1
ATOM 656 C CA . GLY A 1 88 ? -5.586 -11.397 -6.298 1.00 97.00 88 GLY A CA 1
ATOM 657 C C . GLY A 1 88 ? -6.756 -11.088 -5.360 1.00 97.00 88 GLY A C 1
ATOM 658 O O . GLY A 1 88 ? -7.814 -11.696 -5.519 1.00 97.00 88 GLY A O 1
ATOM 659 N N . MET A 1 89 ? -6.623 -10.126 -4.435 1.00 98.38 89 MET A N 1
ATOM 660 C CA . MET A 1 89 ? -7.780 -9.600 -3.703 1.00 98.38 89 MET A CA 1
ATOM 661 C C . MET A 1 89 ? -8.838 -9.074 -4.682 1.00 98.38 89 MET A C 1
ATOM 663 O O . MET A 1 89 ? -8.537 -8.340 -5.626 1.00 98.38 89 MET A O 1
ATOM 667 N N . LYS A 1 90 ? -10.100 -9.456 -4.464 1.00 98.62 90 LYS A N 1
ATOM 668 C CA . LYS A 1 90 ? -11.210 -9.065 -5.339 1.00 98.62 90 LYS A CA 1
ATOM 669 C C . LYS A 1 90 ? -11.336 -7.539 -5.384 1.00 98.62 90 LYS A C 1
ATOM 671 O O . LYS A 1 90 ? -11.330 -6.887 -4.346 1.00 98.62 90 LYS A O 1
ATOM 676 N N . GLY A 1 91 ? -11.454 -6.991 -6.593 1.00 98.44 91 GLY A N 1
ATOM 677 C CA . GLY A 1 91 ? -11.565 -5.546 -6.820 1.00 98.44 91 GLY A CA 1
ATOM 678 C C . GLY A 1 91 ? -10.229 -4.795 -6.848 1.00 98.44 91 GLY A C 1
ATOM 679 O O . GLY A 1 91 ? -10.202 -3.621 -7.219 1.00 98.44 91 GLY A O 1
ATOM 680 N N . PHE A 1 92 ? -9.116 -5.442 -6.483 1.00 98.62 92 PHE A N 1
ATOM 681 C CA . PHE A 1 92 ? -7.780 -4.867 -6.613 1.00 98.62 92 PHE A CA 1
ATOM 682 C C . PHE A 1 92 ? -7.209 -5.182 -7.997 1.00 98.62 92 PHE A C 1
ATOM 684 O O . PHE A 1 92 ? -7.207 -6.331 -8.441 1.00 98.62 92 PHE A O 1
ATOM 691 N N . SER A 1 93 ? -6.732 -4.155 -8.694 1.00 98.44 93 SER A N 1
ATOM 692 C CA . SER A 1 93 ? -6.132 -4.297 -10.022 1.00 98.44 93 SER A CA 1
ATOM 693 C C . SER A 1 93 ? -5.070 -3.230 -10.277 1.00 98.44 93 SER A C 1
ATOM 695 O O . SER A 1 93 ? -4.927 -2.267 -9.523 1.00 98.44 93 SER A O 1
ATOM 697 N N . HIS A 1 94 ? -4.317 -3.394 -11.360 1.00 98.25 94 HIS A N 1
ATOM 698 C CA . HIS A 1 94 ? -3.361 -2.407 -11.846 1.00 98.25 94 HIS A CA 1
ATOM 699 C C . HIS A 1 94 ? -3.659 -2.062 -13.307 1.00 98.25 94 HIS A C 1
ATOM 701 O O . HIS A 1 94 ? -4.285 -2.838 -14.029 1.00 98.25 94 HIS A O 1
ATOM 707 N N . GLY A 1 95 ? -3.218 -0.886 -13.748 1.00 97.38 95 GLY A N 1
ATOM 708 C CA . GLY A 1 95 ? -3.293 -0.507 -15.158 1.00 97.38 95 GLY A CA 1
ATOM 709 C C . GLY A 1 95 ? -2.096 -1.001 -15.961 1.00 97.38 95 GLY A C 1
ATOM 710 O O . GLY A 1 95 ? -1.383 -1.926 -15.568 1.00 97.38 95 GLY A O 1
ATOM 711 N N . ASN A 1 96 ? -1.863 -0.341 -17.092 1.00 97.12 96 ASN A N 1
ATOM 712 C CA . ASN A 1 96 ? -0.728 -0.638 -17.959 1.00 97.12 96 ASN A CA 1
ATOM 713 C C . ASN A 1 96 ? 0.598 -0.202 -17.325 1.00 97.12 96 ASN A C 1
ATOM 715 O O . ASN A 1 96 ? 0.654 0.781 -16.580 1.00 97.12 96 ASN A O 1
ATOM 719 N N . HIS A 1 97 ? 1.669 -0.911 -17.683 1.00 96.31 97 HIS A N 1
ATOM 720 C CA . HIS A 1 97 ? 3.030 -0.496 -17.367 1.00 96.31 97 HIS A CA 1
ATOM 721 C C . HIS A 1 97 ? 3.313 0.887 -17.970 1.00 96.31 97 HIS A C 1
ATOM 723 O O . HIS A 1 97 ? 3.055 1.124 -19.152 1.00 96.31 97 HIS A O 1
ATOM 729 N N . LEU A 1 98 ? 3.834 1.801 -17.152 1.00 96.38 98 LEU A N 1
ATOM 730 C CA . LEU A 1 98 ? 4.140 3.168 -17.557 1.00 96.38 98 LEU A CA 1
ATOM 731 C C . LEU A 1 98 ? 5.464 3.232 -18.324 1.00 96.38 98 LEU A C 1
ATOM 733 O O . LEU A 1 98 ? 6.506 2.804 -17.819 1.00 96.38 98 LEU A O 1
ATOM 737 N N . ASP A 1 99 ? 5.432 3.834 -19.514 1.00 96.12 99 ASP A N 1
ATOM 738 C CA . ASP A 1 99 ? 6.642 4.123 -20.278 1.00 96.12 99 ASP A CA 1
ATOM 739 C C . ASP A 1 99 ? 7.371 5.328 -19.669 1.00 96.12 99 ASP A C 1
ATOM 741 O O . ASP A 1 99 ? 6.810 6.415 -19.522 1.00 96.12 99 ASP A O 1
ATOM 745 N N . LYS A 1 100 ? 8.623 5.110 -19.258 1.00 95.81 100 LYS A N 1
ATOM 746 C CA . LYS A 1 100 ? 9.433 6.081 -18.513 1.00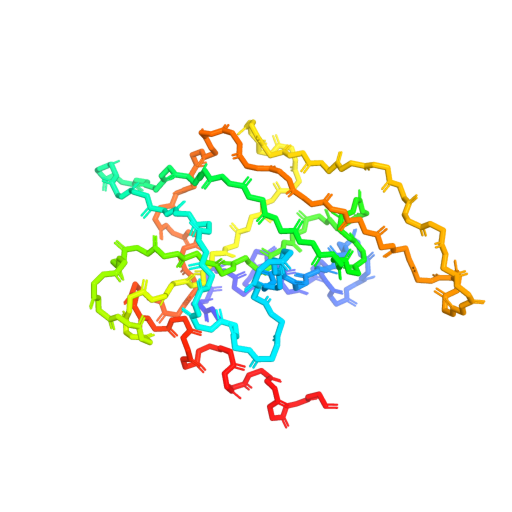 95.81 100 LYS A CA 1
ATOM 747 C C . LYS A 1 100 ? 10.712 6.413 -19.272 1.00 95.81 100 LYS A C 1
ATOM 749 O O . LYS A 1 100 ? 11.304 5.547 -19.921 1.00 95.81 100 LYS A O 1
ATOM 754 N N . LEU A 1 101 ? 11.190 7.646 -19.095 1.00 96.50 101 LEU A N 1
ATOM 755 C CA . LEU A 1 101 ? 12.472 8.111 -19.637 1.00 96.50 101 LEU A CA 1
ATOM 756 C C . LEU A 1 101 ? 13.655 7.249 -19.156 1.00 96.50 101 LEU A C 1
ATOM 758 O O . LEU A 1 101 ? 14.519 6.884 -19.945 1.00 96.50 101 LEU A O 1
ATOM 762 N N . GLY A 1 102 ? 13.681 6.912 -17.863 1.00 94.38 102 GLY A N 1
ATOM 763 C CA . GLY A 1 102 ? 14.736 6.133 -17.210 1.00 94.38 102 GLY A CA 1
ATOM 764 C C . GLY A 1 102 ? 14.171 5.116 -16.217 1.00 94.38 102 GLY A C 1
ATOM 765 O O . GLY A 1 102 ? 12.954 4.958 -16.113 1.00 94.38 102 GLY A O 1
ATOM 766 N N . MET A 1 103 ? 15.052 4.399 -15.506 1.00 93.31 103 MET A N 1
ATOM 767 C CA . MET A 1 103 ? 14.672 3.313 -14.581 1.00 93.31 103 MET A CA 1
ATOM 768 C C . MET A 1 103 ? 13.734 2.281 -15.231 1.00 93.31 103 MET A C 1
ATOM 770 O O . MET A 1 103 ? 12.795 1.785 -14.617 1.00 93.31 103 MET A O 1
ATOM 774 N N . ARG A 1 104 ? 13.979 1.959 -16.508 1.00 93.00 104 ARG A N 1
ATOM 775 C CA . ARG A 1 104 ? 13.106 1.095 -17.323 1.00 93.00 104 ARG A CA 1
ATOM 776 C C . ARG A 1 104 ? 13.097 -0.372 -16.877 1.00 93.00 104 ARG A C 1
ATOM 778 O O . ARG A 1 104 ? 12.175 -1.085 -17.237 1.00 93.00 104 ARG A O 1
ATOM 785 N N . GLY A 1 105 ? 14.098 -0.801 -16.103 1.00 92.94 105 GLY A N 1
ATOM 786 C CA . GLY A 1 105 ? 14.128 -2.121 -15.457 1.00 92.94 105 GLY A CA 1
ATOM 787 C C . GLY A 1 105 ? 13.320 -2.201 -14.157 1.00 92.94 105 GLY A C 1
ATOM 788 O O . GLY A 1 105 ? 13.215 -3.272 -13.578 1.00 92.94 105 GLY A O 1
ATOM 789 N N . SER A 1 106 ? 12.770 -1.076 -13.693 1.00 93.88 106 SER A N 1
ATOM 790 C CA . SER A 1 106 ? 11.862 -1.007 -12.553 1.00 93.88 106 SER A CA 1
ATOM 791 C C . SER A 1 106 ? 10.461 -0.734 -13.082 1.00 93.88 106 SER A C 1
ATOM 793 O O . SER A 1 106 ? 10.192 0.335 -13.644 1.00 93.88 106 SER A O 1
ATOM 795 N N . ASN A 1 107 ? 9.572 -1.716 -12.973 1.00 96.38 107 ASN A N 1
ATOM 796 C CA . ASN A 1 107 ? 8.231 -1.580 -13.519 1.00 96.38 107 ASN A CA 1
ATOM 797 C C . ASN A 1 107 ? 7.407 -0.618 -12.657 1.00 96.38 107 ASN A C 1
ATOM 799 O O . ASN A 1 107 ? 7.482 -0.639 -11.431 1.00 96.38 107 ASN A O 1
ATOM 803 N N . THR A 1 108 ? 6.600 0.235 -13.286 1.00 97.94 108 THR A N 1
ATOM 804 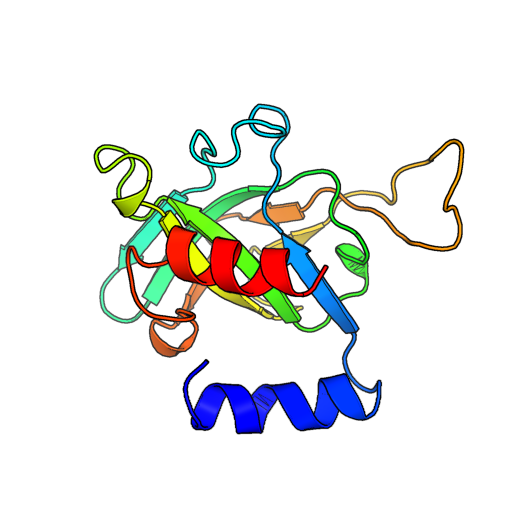C CA . THR A 1 108 ? 5.757 1.208 -12.570 1.00 97.94 108 THR A CA 1
ATOM 805 C C . THR A 1 108 ? 4.337 1.176 -13.104 1.00 97.94 108 THR A C 1
ATOM 807 O O . THR A 1 108 ? 4.141 1.228 -14.317 1.00 97.94 108 THR A O 1
ATOM 810 N N . TYR A 1 109 ? 3.356 1.137 -12.204 1.00 98.31 109 TYR A N 1
ATOM 811 C CA . TYR A 1 109 ? 1.949 0.978 -12.563 1.00 98.31 109 TYR A CA 1
ATOM 812 C C . TYR A 1 109 ? 1.045 1.943 -11.780 1.00 98.31 109 TYR A C 1
ATOM 814 O O . TYR A 1 109 ? 1.343 2.275 -10.627 1.00 98.31 109 TYR A O 1
ATOM 822 N N . PRO A 1 110 ? -0.082 2.384 -12.363 1.00 98.19 110 PRO A N 1
ATOM 823 C CA . PRO A 1 110 ? -1.225 2.832 -11.580 1.00 98.19 110 PRO A CA 1
ATOM 824 C C . PRO A 1 110 ? -1.933 1.625 -10.947 1.00 98.19 110 PRO A C 1
ATOM 826 O O . PRO A 1 110 ? -1.977 0.548 -11.543 1.00 98.19 110 PRO A O 1
ATOM 829 N N . LEU A 1 111 ? -2.518 1.818 -9.766 1.00 98.62 111 LEU A N 1
ATOM 830 C CA . LEU A 1 111 ? -3.304 0.807 -9.053 1.00 98.62 111 LEU A CA 1
ATOM 831 C C . LEU A 1 111 ? -4.739 1.285 -8.852 1.00 98.62 111 LEU A C 1
ATOM 833 O O . LEU A 1 111 ? -4.964 2.473 -8.612 1.00 98.62 111 LEU A O 1
ATOM 837 N N . PHE A 1 112 ? -5.688 0.358 -8.868 1.00 98.56 112 PHE A N 1
ATOM 838 C CA . PHE A 1 112 ? -7.113 0.628 -8.726 1.00 98.56 112 PHE A CA 1
ATOM 839 C C . PHE A 1 112 ? -7.733 -0.273 -7.661 1.00 98.56 112 PHE A C 1
ATOM 841 O O . PHE A 1 112 ? -7.431 -1.464 -7.570 1.00 98.56 112 PHE A O 1
ATOM 848 N N . PHE A 1 113 ? -8.610 0.330 -6.868 1.00 98.75 113 PHE A N 1
ATOM 849 C CA . PHE A 1 113 ? -9.329 -0.298 -5.774 1.00 98.75 113 PHE A CA 1
ATOM 850 C C . PHE A 1 113 ? -10.816 -0.056 -6.014 1.00 98.75 113 PHE A C 1
ATOM 852 O O . PHE A 1 113 ? -11.284 1.078 -5.881 1.00 98.75 113 PHE A O 1
ATOM 859 N N . ASP A 1 114 ? -11.536 -1.108 -6.384 1.00 98.69 114 ASP A N 1
ATOM 860 C CA . ASP A 1 114 ? -12.990 -1.100 -6.529 1.00 98.69 114 ASP A CA 1
ATOM 861 C C . ASP A 1 114 ? -13.599 -2.032 -5.483 1.00 98.69 114 ASP A C 1
ATOM 863 O O . ASP A 1 114 ? -13.583 -3.252 -5.631 1.00 98.69 114 ASP A O 1
ATOM 867 N N . ASN A 1 115 ? -14.098 -1.439 -4.399 1.00 98.62 115 ASN A N 1
ATOM 868 C CA . ASN A 1 115 ? -14.702 -2.145 -3.272 1.00 98.62 115 ASN A CA 1
ATOM 869 C C . ASN A 1 115 ? -13.852 -3.317 -2.751 1.00 98.62 115 ASN A C 1
ATOM 871 O O . ASN A 1 115 ? -14.361 -4.411 -2.511 1.00 98.62 115 ASN A O 1
ATOM 875 N N . VAL A 1 116 ? -12.553 -3.077 -2.563 1.00 98.81 116 VAL A N 1
ATOM 876 C CA . VAL A 1 116 ? -11.623 -4.099 -2.069 1.00 98.81 116 VAL A CA 1
ATOM 877 C C . VAL A 1 116 ? -11.878 -4.330 -0.588 1.00 98.81 116 VAL A C 1
ATOM 879 O O . VAL A 1 116 ? -11.647 -3.433 0.222 1.00 98.81 116 VAL A O 1
ATOM 882 N N . GLU A 1 117 ? -12.342 -5.523 -0.237 1.00 98.69 117 GLU A N 1
ATOM 883 C CA . GLU A 1 117 ? -12.536 -5.943 1.150 1.00 98.69 117 GLU A CA 1
ATOM 884 C C . GLU A 1 117 ? -11.200 -6.384 1.755 1.00 98.69 117 GLU A C 1
ATOM 886 O O . GLU A 1 117 ? -10.548 -7.313 1.280 1.00 98.69 117 GLU A O 1
ATOM 891 N N . VAL A 1 118 ? -10.780 -5.690 2.810 1.00 98.62 118 VAL A N 1
ATOM 892 C CA . VAL A 1 118 ? -9.489 -5.870 3.473 1.00 98.62 118 VAL A CA 1
ATOM 893 C C . VAL A 1 118 ? -9.738 -6.226 4.935 1.00 98.62 118 VAL A C 1
ATOM 895 O O . VAL A 1 118 ? -10.242 -5.377 5.675 1.00 98.62 118 VAL A O 1
ATOM 898 N N . PRO A 1 119 ? -9.388 -7.442 5.386 1.00 98.38 119 PRO A N 1
ATOM 899 C CA . PRO A 1 119 ? -9.564 -7.848 6.778 1.00 98.38 119 PRO A CA 1
ATOM 900 C C . PRO A 1 119 ? -8.910 -6.868 7.760 1.00 98.38 119 PRO A C 1
ATOM 902 O O . PRO A 1 119 ? -7.835 -6.329 7.485 1.00 98.38 119 PRO A O 1
ATOM 905 N N . ALA A 1 120 ? -9.505 -6.653 8.937 1.00 98.00 120 ALA A N 1
ATOM 906 C CA . ALA A 1 120 ? -8.934 -5.752 9.944 1.00 98.00 120 ALA A CA 1
ATOM 907 C C . ALA A 1 120 ? -7.524 -6.180 10.404 1.00 98.00 120 ALA A C 1
ATOM 909 O O . ALA A 1 120 ? -6.699 -5.334 10.750 1.00 98.00 120 ALA A O 1
ATOM 910 N N . GLU A 1 121 ? -7.209 -7.475 10.345 1.00 97.88 121 GLU A N 1
ATOM 911 C CA . GLU A 1 121 ? -5.869 -8.017 10.611 1.00 97.88 121 GLU A CA 1
ATOM 912 C C . GLU A 1 121 ? -4.799 -7.564 9.603 1.00 97.88 121 GLU A C 1
ATOM 914 O O . GLU A 1 121 ? -3.607 -7.607 9.915 1.00 97.88 121 GLU A O 1
ATOM 919 N N . ASN A 1 122 ? -5.199 -7.063 8.430 1.00 98.44 122 ASN A N 1
ATOM 920 C CA . ASN A 1 122 ? -4.292 -6.488 7.439 1.00 98.44 122 ASN A CA 1
ATOM 921 C C . ASN A 1 122 ? -3.987 -5.004 7.700 1.00 98.44 122 ASN A C 1
ATOM 923 O O . ASN A 1 122 ? -3.200 -4.405 6.967 1.00 98.44 122 ASN A O 1
ATOM 927 N N . VAL A 1 123 ? -4.543 -4.398 8.755 1.00 98.56 123 VAL A N 1
ATOM 928 C CA . VAL A 1 123 ? -4.134 -3.061 9.200 1.00 98.56 123 VAL A CA 1
ATOM 929 C C . VAL A 1 123 ? -2.706 -3.115 9.751 1.00 98.56 123 VAL A C 1
ATOM 931 O O . VAL A 1 123 ? -2.395 -3.820 10.717 1.00 98.56 123 VAL A O 1
ATOM 934 N N . LEU A 1 124 ? -1.814 -2.326 9.158 1.00 98.06 124 LEU A N 1
ATOM 935 C CA . LEU A 1 124 ? -0.413 -2.238 9.544 1.00 98.06 124 LEU A CA 1
ATOM 936 C C . LEU A 1 124 ? -0.213 -1.093 10.543 1.00 98.06 124 LEU A C 1
ATOM 938 O O . LEU A 1 124 ? -0.420 0.072 10.223 1.00 98.06 124 LEU A O 1
ATOM 942 N N . GLY A 1 125 ? 0.219 -1.418 11.764 1.00 96.00 125 GLY A N 1
ATOM 943 C CA . GLY A 1 125 ? 0.545 -0.413 12.790 1.00 96.00 125 GLY A CA 1
ATOM 944 C C . GLY A 1 125 ? -0.664 0.232 13.486 1.00 96.00 125 GLY A C 1
ATOM 945 O O . GLY A 1 125 ? -0.484 1.083 14.357 1.00 96.00 125 GLY A O 1
ATOM 946 N N . GLY A 1 126 ? -1.884 -0.196 13.156 1.00 97.19 126 GLY A N 1
ATOM 947 C CA . GLY A 1 126 ? -3.133 0.271 13.764 1.00 97.19 126 GLY A CA 1
ATOM 948 C C . GLY A 1 126 ? -3.823 1.401 12.989 1.00 97.19 126 GLY A C 1
ATOM 949 O O . GLY A 1 126 ? -3.198 2.149 12.236 1.00 97.19 126 GLY A O 1
ATOM 950 N N . VAL A 1 127 ? -5.138 1.522 13.189 1.00 97.69 127 VAL A N 1
ATOM 951 C CA . VAL A 1 127 ? -5.981 2.533 12.530 1.00 97.69 127 VAL A CA 1
ATOM 952 C C . VAL A 1 127 ? -5.542 3.943 12.941 1.00 97.69 127 VAL A C 1
ATOM 954 O O . VAL A 1 127 ? -5.280 4.204 14.114 1.00 97.69 127 VAL A O 1
ATOM 957 N N . GLY A 1 128 ? -5.423 4.847 11.968 1.00 97.06 128 GLY A N 1
ATOM 958 C CA . GLY A 1 128 ? -4.999 6.239 12.159 1.00 97.06 128 GLY A CA 1
ATOM 959 C C . GLY A 1 128 ? -3.494 6.437 12.391 1.00 97.06 128 GLY A C 1
ATOM 960 O O . GLY A 1 128 ? -3.025 7.570 12.509 1.00 97.06 128 GLY A O 1
ATOM 961 N N . ASN A 1 129 ? -2.709 5.355 12.436 1.00 96.62 129 ASN A N 1
ATOM 962 C CA . ASN A 1 129 ? -1.255 5.410 12.621 1.00 96.62 129 ASN A CA 1
ATOM 963 C C . ASN A 1 129 ? -0.472 5.384 11.297 1.00 96.62 129 ASN A C 1
ATOM 965 O O . ASN A 1 129 ? 0.749 5.233 11.318 1.00 96.62 129 ASN A O 1
ATOM 969 N N . GLY A 1 130 ? -1.129 5.559 10.147 1.00 95.69 130 GLY A N 1
ATOM 970 C CA . GLY A 1 130 ? -0.485 5.495 8.833 1.00 95.69 130 GLY A CA 1
ATOM 971 C C . GLY A 1 130 ? 0.682 6.473 8.693 1.00 95.69 130 GLY A C 1
ATOM 972 O O . GLY A 1 130 ? 1.728 6.102 8.178 1.00 95.69 130 GLY A O 1
ATOM 973 N N . THR A 1 131 ? 0.574 7.692 9.227 1.00 92.75 131 THR A N 1
ATOM 974 C CA . THR A 1 131 ? 1.692 8.654 9.193 1.00 92.75 131 THR A CA 1
ATOM 975 C C . THR A 1 131 ? 2.893 8.196 10.011 1.00 92.75 131 THR A C 1
ATOM 977 O O . THR A 1 131 ? 4.019 8.403 9.582 1.00 92.75 131 THR A O 1
ATOM 980 N N . LYS A 1 132 ? 2.684 7.517 11.145 1.00 92.94 132 LYS A N 1
ATOM 981 C CA . LYS A 1 132 ? 3.788 6.953 11.936 1.00 92.94 132 LYS A CA 1
ATOM 982 C C . LYS A 1 132 ? 4.492 5.832 11.180 1.00 92.94 132 LYS A C 1
ATOM 984 O O . LYS A 1 132 ? 5.714 5.807 11.152 1.00 92.94 132 LYS A O 1
ATOM 989 N N . VAL A 1 133 ? 3.718 4.943 10.549 1.00 93.62 133 VAL A N 1
ATOM 990 C CA . VAL A 1 133 ? 4.264 3.862 9.713 1.00 93.62 133 VAL A CA 1
ATOM 991 C C . VAL A 1 133 ? 5.076 4.446 8.561 1.00 93.62 133 VAL A C 1
ATOM 993 O O . VAL A 1 133 ? 6.193 4.004 8.322 1.00 93.62 133 VAL A O 1
ATOM 996 N N . LEU A 1 134 ? 4.536 5.464 7.886 1.00 89.88 134 LEU A N 1
ATOM 997 C CA . LEU A 1 134 ? 5.221 6.168 6.809 1.00 89.88 134 LEU A CA 1
ATOM 998 C C . LEU A 1 134 ? 6.556 6.768 7.266 1.00 89.88 134 LEU A C 1
ATOM 1000 O O . LEU A 1 134 ? 7.587 6.453 6.685 1.00 89.88 134 LEU A O 1
ATOM 1004 N N . MET A 1 135 ? 6.545 7.589 8.319 1.00 86.50 135 MET A N 1
ATOM 1005 C CA . MET A 1 135 ? 7.757 8.271 8.788 1.00 86.50 135 MET A CA 1
ATOM 1006 C C . MET A 1 135 ? 8.809 7.279 9.281 1.00 86.50 135 MET A C 1
ATOM 1008 O O . MET A 1 135 ? 9.977 7.430 8.961 1.00 86.50 135 MET A O 1
ATOM 1012 N N . SER A 1 136 ? 8.390 6.201 9.955 1.00 86.88 136 SER A N 1
ATOM 1013 C CA . SER A 1 136 ? 9.325 5.148 10.362 1.00 86.88 136 SER A CA 1
ATOM 1014 C C . SER A 1 136 ? 9.972 4.410 9.191 1.00 86.88 136 SER A C 1
ATOM 1016 O O . SER A 1 136 ? 11.011 3.801 9.389 1.00 86.88 136 SER A O 1
ATOM 1018 N N . GLY A 1 137 ? 9.344 4.400 8.010 1.00 75.50 137 GLY A N 1
ATOM 1019 C CA . GLY A 1 137 ? 9.878 3.754 6.811 1.00 75.50 137 GLY A CA 1
ATOM 1020 C C . GLY A 1 137 ? 10.804 4.668 6.014 1.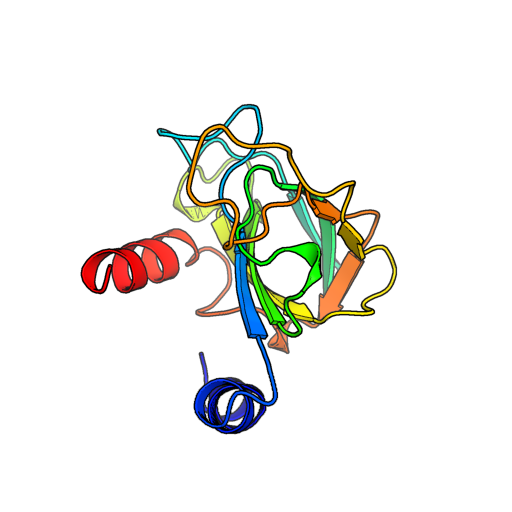00 75.50 137 GLY A C 1
ATOM 1021 O O . GLY A 1 137 ? 11.856 4.214 5.583 1.00 75.50 137 GLY A O 1
ATOM 1022 N N . LEU A 1 138 ? 10.434 5.947 5.871 1.00 69.38 138 LEU A N 1
ATOM 1023 C CA . LEU A 1 138 ? 11.236 6.950 5.160 1.00 69.38 138 LEU A CA 1
ATOM 1024 C C . LEU A 1 138 ? 12.619 7.157 5.787 1.00 69.38 138 LEU A C 1
ATOM 1026 O O . LEU A 1 138 ? 13.563 7.434 5.065 1.00 69.38 138 LEU A O 1
ATOM 1030 N N . ASP A 1 139 ? 12.760 6.976 7.102 1.00 60.94 139 ASP A N 1
ATOM 1031 C CA . ASP A 1 139 ? 14.066 7.060 7.771 1.00 60.94 139 ASP A CA 1
ATOM 1032 C C . ASP A 1 139 ? 15.050 5.942 7.344 1.00 60.94 139 ASP A C 1
ATOM 1034 O O . ASP A 1 139 ? 16.241 6.027 7.647 1.00 60.94 139 ASP A O 1
ATOM 1038 N N . TYR A 1 140 ? 14.570 4.886 6.670 1.00 58.38 140 TYR A N 1
ATOM 1039 C CA . TYR A 1 140 ? 15.388 3.784 6.145 1.00 58.38 140 TYR A CA 1
ATOM 1040 C C . TYR A 1 140 ? 15.600 3.832 4.620 1.00 58.38 140 TYR A C 1
ATOM 1042 O O . TYR A 1 140 ? 16.349 2.992 4.113 1.00 58.38 140 TYR A O 1
ATOM 1050 N N . GLU A 1 141 ? 14.939 4.753 3.903 1.00 46.81 141 GLU A N 1
ATOM 1051 C CA . GLU A 1 141 ? 15.183 5.037 2.474 1.00 46.81 141 GLU A CA 1
ATOM 1052 C C . GLU A 1 141 ? 16.371 5.995 2.292 1.00 46.81 141 GLU A C 1
ATOM 1054 O O . GLU A 1 141 ? 17.165 5.753 1.352 1.00 46.81 141 GLU A O 1
#

Secondary structure (DSSP, 8-state):
--HHHHHHHHHHHHHTSS-EEEE--BTTBSS-GGG---EEEEETTEEEEEEEEEEEETTTT-SEEEEEEES-SSSGGGGEEEEEEETT-TTEEE-PPPP-SS-TTS-EEEEEEEEEEEEGGGEES-TT-HHHHHHHHHTT-

Organism: Acinetobacter baumannii (NCBI:txid470)

Sequence (141 aa):
GNEQQKQKYLPKLISGEYVGALAMSEPNAGSDVVSMKLRAEQKGDHFVLNGSKMWITNGGDADVLVVYAKTDPQAGAKGMTAFLIEKGMKGFSHGNHLDKLGMRGSNTYPLFFDNVEVPAENVLGGVGNGTKVLMSGLDYE

Radius of gyration: 14.34 Å; chains: 1; bounding box: 33×32×35 Å

pLDDT: mean 95.3, std 7.17, range [46.81, 98.81]